Protein 1BHP (pdb70)

Nearest PDB structures (foldseek):
  1bhp-assembly1_A  TM=1.023E+00  e=2.236E-08  Triticum aestivum
  1wuw-assembly1_A  TM=1.008E+00  e=1.464E-07  Hordeum vulgare
  1wuw-assembly1_B  TM=1.011E+00  e=3.015E-07  Hordeum vulgare
  2plh-assembly1_A  TM=1.009E+00  e=5.374E-07  Triticum aestivum
  1ccn-assembly1_A  TM=9.273E-01  e=5.147E-04  Crambe hispanica subsp. abyssinica

Structure (mmCIF, N/CA/C/O backbone):
data_1BHP
#
_entry.id   1BHP
#
_cell.length_a   53.940
_cell.length_b   53.940
_cell.length_c   72.750
_cell.angle_alpha   90.00
_cell.angle_beta   90.00
_cell.angle_gamma   90.00
#
_symmetry.space_group_name_H-M   'I 4 2 2'
#
loop_
_entity.id
_entity.type
_entity.pdbx_description
1 polymer BETA-PUROTHIONIN
2 non-polymer 'PHOSPHATE ION'
3 non-polymer 'ACETATE ION'
4 non-polymer GLYCEROL
5 water water
#
loop_
_atom_site.group_PDB
_atom_site.id
_atom_site.type_symbol
_atom_site.label_atom_id
_atom_site.label_alt_id
_atom_site.label_comp_id
_atom_site.label_asym_id
_atom_site.label_entity_id
_atom_site.label_seq_id
_atom_site.pdbx_PDB_ins_code
_atom_site.Cartn_x
_atom_site.Cartn_y
_atom_site.Cartn_z
_atom_site.occupancy
_atom_site.B_iso_or_equiv
_atom_site.auth_seq_id
_atom_site.auth_comp_id
_atom_site.auth_asym_id
_atom_site.auth_atom_id
_atom_site.pdbx_PDB_model_num
ATOM 1 N N . LYS A 1 1 ? 9.416 8.337 25.658 1.00 19.83 1 LYS A N 1
ATOM 2 C CA . LYS A 1 1 ? 10.495 8.638 24.703 1.00 19.46 1 LYS A CA 1
ATOM 3 C C . LYS A 1 1 ? 11.821 8.649 25.468 1.00 17.75 1 LYS A C 1
ATOM 4 O O . LYS A 1 1 ? 11.850 9.097 26.620 1.00 17.46 1 LYS A O 1
ATOM 10 N N . SER A 1 2 ? 12.855 8.151 24.777 1.00 15.68 2 SER A N 1
ATOM 11 C CA . SER A 1 2 ? 14.170 8.193 25.465 1.00 15.30 2 SER A CA 1
ATOM 12 C C . SER A 1 2 ? 14.884 9.379 24.775 1.00 13.38 2 SER A C 1
ATOM 13 O O . SER A 1 2 ? 14.715 9.543 23.570 1.00 11.97 2 SER A O 1
ATOM 16 N N . CYS A 1 3 ? 15.647 10.065 25.560 1.00 13.52 3 CYS A N 1
ATOM 17 C CA . CYS A 1 3 ? 16.425 11.226 25.102 1.00 13.63 3 CYS A CA 1
ATOM 18 C C . CYS A 1 3 ? 17.822 11.135 25.685 1.00 13.07 3 CYS A C 1
ATOM 19 O O . CYS A 1 3 ? 17.990 11.165 26.919 1.00 16.15 3 CYS A O 1
ATOM 22 N N . CYS A 1 4 ? 18.792 11.034 24.811 1.00 14.58 4 CYS A N 1
ATOM 23 C CA . CYS A 1 4 ? 20.187 10.906 25.228 1.00 15.73 4 CYS A CA 1
ATOM 24 C C . CYS A 1 4 ? 20.976 12.197 25.055 1.00 16.80 4 CYS A C 1
ATOM 25 O O . CYS A 1 4 ? 20.658 13.061 24.225 1.00 17.76 4 CYS A O 1
ATOM 28 N N . LYS A 1 5 ? 22.052 12.305 25.817 1.00 19.31 5 LYS A N 1
ATOM 29 C CA . LYS A 1 5 ? 22.931 13.491 25.727 1.00 21.33 5 LYS A CA 1
ATOM 30 C C . LYS A 1 5 ? 23.906 13.414 24.554 1.00 21.02 5 LYS A C 1
ATOM 31 O O . LYS A 1 5 ? 24.223 14.481 23.975 1.00 21.53 5 LYS A O 1
ATOM 37 N N . SER A 1 6 ? 24.408 12.234 24.229 1.00 19.51 6 SER A N 1
ATOM 38 C CA . SER A 1 6 ? 25.387 12.124 23.123 1.00 18.81 6 SER A CA 1
ATOM 39 C C . SER A 1 6 ? 25.036 10.931 22.244 1.00 18.65 6 SER A C 1
ATOM 40 O O . SER A 1 6 ? 24.208 10.119 22.684 1.00 19.66 6 SER A O 1
ATOM 43 N N . THR A 1 7 ? 25.678 10.868 21.103 1.00 19.05 7 THR A N 1
ATOM 44 C CA . THR A 1 7 ? 25.498 9.764 20.142 1.00 20.07 7 THR A CA 1
ATOM 45 C C . THR A 1 7 ? 25.955 8.448 20.759 1.00 20.51 7 THR A C 1
ATOM 46 O O . THR A 1 7 ? 25.420 7.378 20.462 1.0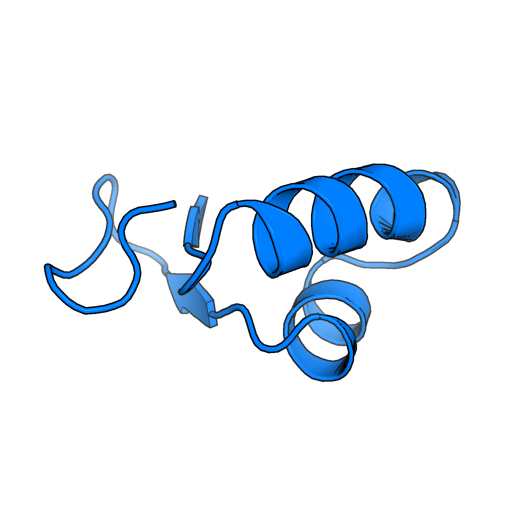0 19.08 7 THR A O 1
ATOM 50 N N . LEU A 1 8 ? 26.955 8.575 21.630 1.00 19.71 8 LEU A N 1
ATOM 51 C CA . LEU A 1 8 ? 27.556 7.456 22.371 1.00 20.10 8 LEU A CA 1
ATOM 52 C C . LEU A 1 8 ? 26.522 6.813 23.285 1.00 19.72 8 LEU A C 1
ATOM 53 O O . LEU A 1 8 ? 26.412 5.584 23.351 1.00 19.95 8 LEU A O 1
ATOM 58 N N . GLY A 1 9 ? 25.825 7.680 23.990 1.00 18.02 9 GLY A N 1
ATOM 59 C CA . GLY A 1 9 ? 24.757 7.306 24.934 1.00 15.23 9 GLY A CA 1
ATOM 60 C C . GLY A 1 9 ? 23.595 6.734 24.097 1.00 12.82 9 GLY A C 1
ATOM 61 O O . GLY A 1 9 ? 22.973 5.780 24.565 1.00 14.02 9 GLY A O 1
ATOM 62 N N . ARG A 1 10 ? 23.352 7.269 22.926 1.00 12.74 10 ARG A N 1
ATOM 63 C CA . ARG A 1 10 ? 22.265 6.722 22.077 1.00 11.48 10 ARG A CA 1
ATOM 64 C C . ARG A 1 10 ? 22.605 5.285 21.670 1.00 11.74 10 ARG A C 1
ATOM 65 O O . ARG A 1 10 ? 21.777 4.351 21.838 1.00 7.99 10 ARG A O 1
ATOM 73 N N . ASN A 1 11 ? 23.823 5.055 21.171 1.00 8.71 11 ASN A N 1
ATOM 74 C CA . ASN A 1 11 ? 24.206 3.651 20.765 1.00 10.91 11 ASN A CA 1
ATOM 75 C C . ASN A 1 11 ? 24.142 2.788 22.003 1.00 12.13 11 ASN A C 1
ATOM 76 O O . ASN A 1 11 ? 23.719 1.601 21.969 1.00 15.44 11 ASN A O 1
ATOM 81 N N . CYS A 1 12 ? 24.579 3.363 23.104 1.00 13.47 12 CYS A N 1
ATOM 82 C CA . CYS A 1 12 ? 24.569 2.623 24.377 1.00 14.56 12 CYS A CA 1
ATOM 83 C C . CYS A 1 12 ? 23.132 2.166 24.697 1.00 14.23 12 CYS A C 1
ATOM 84 O O . CYS A 1 12 ? 22.958 0.982 25.039 1.00 12.69 12 CYS A O 1
ATOM 87 N N . TYR A 1 13 ? 22.204 3.102 24.651 1.00 12.25 13 TYR A N 1
ATOM 88 C CA . TYR A 1 13 ? 20.807 2.761 25.008 1.00 10.90 13 TYR A CA 1
ATOM 89 C C . TYR A 1 13 ? 20.228 1.742 24.088 1.00 10.67 13 TYR A C 1
ATOM 90 O O . TYR A 1 13 ? 19.633 0.726 24.533 1.00 12.87 13 TYR A O 1
ATOM 99 N N . ASN A 1 14 ? 20.361 1.939 22.776 1.00 10.78 14 ASN A N 1
ATOM 100 C CA . ASN A 1 14 ? 19.787 1.012 21.809 1.00 10.78 14 ASN A CA 1
ATOM 101 C C . ASN A 1 14 ? 20.309 -0.411 21.988 1.00 11.78 14 ASN A C 1
ATOM 102 O O . ASN A 1 14 ? 19.539 -1.365 21.800 1.00 13.36 14 ASN A O 1
ATOM 107 N N . LEU A 1 15 ? 21.586 -0.548 22.284 1.00 11.13 15 LEU A N 1
ATOM 108 C CA . LEU A 1 15 ? 22.193 -1.922 22.450 1.00 11.08 15 LEU A CA 1
ATOM 109 C C . LEU A 1 15 ? 21.701 -2.514 23.740 1.00 12.31 15 LEU A C 1
ATOM 110 O O . LEU A 1 15 ? 21.346 -3.739 23.815 1.00 12.97 15 LEU A O 1
ATOM 115 N N . CYS A 1 16 ? 21.669 -1.664 24.741 1.00 12.64 16 CYS A N 1
ATOM 116 C CA . CYS A 1 16 ? 21.201 -2.094 26.089 1.00 13.57 16 CYS A CA 1
ATOM 117 C C . CYS A 1 16 ? 19.782 -2.631 26.031 1.00 14.23 16 CYS A C 1
ATOM 118 O O . CYS A 1 16 ? 19.464 -3.602 26.727 1.00 13.19 16 CYS A O 1
ATOM 121 N N . ARG A 1 17 ? 18.907 -2.028 25.243 1.00 14.24 17 ARG A N 1
ATOM 122 C CA . ARG A 1 17 ? 17.515 -2.424 25.140 1.00 15.39 17 ARG A CA 1
ATOM 123 C C . ARG A 1 17 ? 17.332 -3.804 24.571 1.00 15.01 17 ARG A C 1
ATOM 124 O O . ARG A 1 17 ? 16.204 -4.280 24.568 1.00 16.14 17 ARG A O 1
ATOM 132 N N . ALA A 1 18 ? 18.424 -4.403 24.063 1.00 15.18 18 ALA A N 1
ATOM 133 C CA . ALA A 1 18 ? 18.289 -5.774 23.515 1.00 15.40 18 ALA A CA 1
ATOM 134 C C . ALA A 1 18 ? 17.967 -6.694 24.675 1.00 15.37 18 ALA A C 1
ATOM 135 O O . ALA A 1 18 ? 17.209 -7.686 24.505 1.00 17.06 18 ALA A O 1
ATOM 137 N N . ARG A 1 19 ? 18.460 -6.417 25.847 1.00 17.49 19 ARG A N 1
ATOM 138 C CA . ARG A 1 19 ? 18.240 -7.237 27.025 1.00 18.10 19 ARG A CA 1
ATOM 139 C C . ARG A 1 19 ? 17.756 -6.558 28.263 1.00 18.34 19 ARG A C 1
ATOM 140 O O . ARG A 1 19 ? 17.434 -7.246 29.227 1.00 18.67 19 ARG A O 1
ATOM 148 N N . GLY A 1 20 ? 17.686 -5.231 28.299 1.00 17.53 20 GLY A N 1
ATOM 149 C CA . GLY A 1 20 ? 17.277 -4.498 29.469 1.00 17.21 20 GLY A CA 1
ATOM 150 C C . GLY A 1 20 ? 16.041 -3.654 29.253 1.00 17.79 20 GLY A C 1
ATOM 151 O O . GLY A 1 20 ? 15.587 -3.435 28.131 1.00 18.19 20 GLY A O 1
ATOM 152 N N . ALA A 1 21 ? 15.494 -3.243 30.381 1.00 20.30 21 ALA A N 1
ATOM 153 C CA . ALA A 1 21 ? 14.284 -2.392 30.389 1.00 22.01 21 ALA A CA 1
ATOM 154 C C . ALA A 1 21 ? 14.670 -0.949 30.050 1.00 23.31 21 ALA A C 1
ATOM 155 O O . ALA A 1 21 ? 15.850 -0.585 30.231 1.00 24.32 21 ALA A O 1
ATOM 157 N N . GLN A 1 22 ? 13.688 -0.179 29.636 1.00 24.98 22 GLN A N 1
ATOM 158 C CA . GLN A 1 22 ? 13.903 1.257 29.312 1.00 25.99 22 GLN A CA 1
ATOM 159 C C . GLN A 1 22 ? 14.611 1.975 30.461 1.00 25.33 22 GLN A C 1
ATOM 160 O O . GLN A 1 22 ? 15.675 2.549 30.302 1.00 26.11 22 GLN A O 1
ATOM 166 N N . LYS A 1 23 ? 14.033 1.959 31.622 1.00 26.01 23 LYS A N 1
ATOM 167 C CA . LYS A 1 23 ? 14.465 2.587 32.861 1.00 26.20 23 LYS A CA 1
ATOM 168 C C . LYS A 1 23 ? 15.842 2.201 33.289 1.00 25.09 23 LYS A C 1
ATOM 169 O O . LYS A 1 23 ? 16.570 3.114 33.741 1.00 23.88 23 LYS A O 1
ATOM 175 N N . LEU A 1 24 ? 16.243 0.938 33.170 1.00 24.23 24 LEU A N 1
ATOM 176 C CA . LEU A 1 24 ? 17.623 0.571 33.569 1.00 22.47 24 LEU A CA 1
ATOM 177 C C . LEU A 1 24 ? 18.626 1.040 32.524 1.00 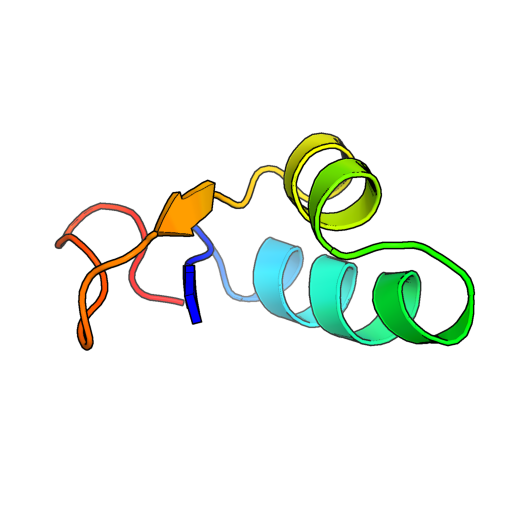21.78 24 LEU A C 1
ATOM 178 O O . LEU A 1 24 ? 19.740 1.475 32.833 1.00 22.81 24 LEU A O 1
ATOM 183 N N . CYS A 1 25 ? 18.245 0.916 31.263 1.00 21.10 25 CYS A N 1
ATOM 184 C CA . CYS A 1 25 ? 19.096 1.337 30.136 1.00 20.62 25 CYS A CA 1
ATOM 185 C C . CYS A 1 25 ? 19.317 2.842 30.122 1.00 21.66 25 CYS A C 1
ATOM 186 O O . CYS A 1 25 ? 20.409 3.293 29.786 1.00 20.74 25 CYS A O 1
ATOM 189 N N . ALA A 1 26 ? 18.283 3.594 30.465 1.00 22.64 26 ALA A N 1
ATOM 190 C CA . ALA A 1 26 ? 18.376 5.074 30.511 1.00 23.19 26 ALA A CA 1
ATOM 191 C C . ALA A 1 26 ? 19.456 5.443 31.521 1.00 23.47 26 ALA A C 1
ATOM 192 O O . ALA A 1 26 ? 20.333 6.240 31.192 1.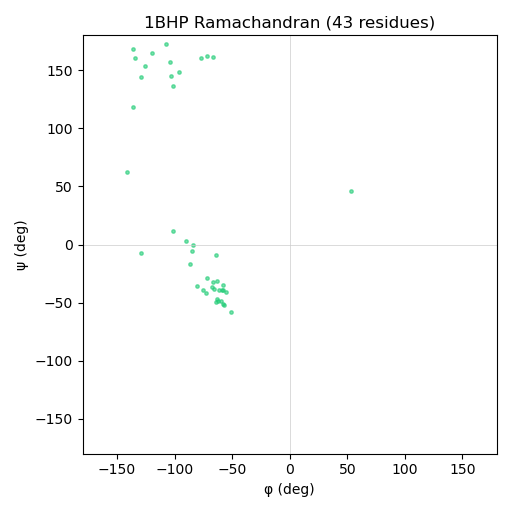00 25.00 26 ALA A O 1
ATOM 194 N N . ASN A 1 27 ? 19.404 4.849 32.695 1.00 25.17 27 ASN A N 1
ATOM 195 C CA . ASN A 1 27 ? 20.350 5.067 33.773 1.00 25.76 27 ASN A CA 1
ATOM 196 C C . ASN A 1 27 ? 21.808 4.800 33.440 1.00 25.78 27 ASN A C 1
ATOM 197 O O . ASN A 1 27 ? 22.674 5.670 33.699 1.00 25.90 27 ASN A O 1
ATOM 202 N N . VAL A 1 28 ? 22.065 3.630 32.902 1.00 24.45 28 VAL A N 1
ATOM 203 C CA . VAL A 1 28 ? 23.406 3.192 32.564 1.00 24.91 28 VAL A CA 1
ATOM 204 C C . VAL A 1 28 ? 23.974 3.933 31.362 1.00 24.12 28 VAL A C 1
ATOM 205 O O . VAL A 1 28 ? 25.217 4.044 31.264 1.00 24.81 28 VAL A O 1
ATOM 209 N N . CYS A 1 29 ? 23.106 4.371 30.455 1.00 22.90 29 CYS A N 1
ATOM 210 C CA . CYS A 1 29 ? 23.618 5.077 29.250 1.00 22.15 29 CYS A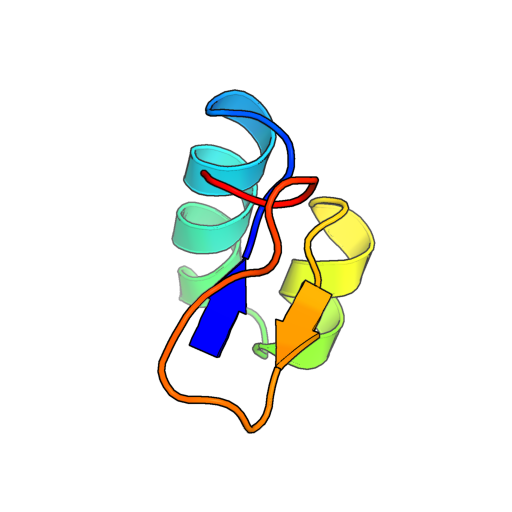 CA 1
ATOM 211 C C . CYS A 1 29 ? 23.457 6.587 29.384 1.00 22.49 29 CYS A C 1
ATOM 212 O O . CYS A 1 29 ? 23.666 7.327 28.398 1.00 22.08 29 CYS A O 1
ATOM 215 N N . ARG A 1 30 ? 23.141 7.049 30.541 1.00 23.99 30 ARG A N 1
ATOM 216 C CA . ARG A 1 30 ? 22.924 8.423 30.955 1.00 26.21 30 ARG A CA 1
ATOM 217 C C . ARG A 1 30 ? 21.919 9.169 30.093 1.00 25.76 30 ARG A C 1
ATOM 218 O O . ARG A 1 30 ? 22.152 10.325 29.669 1.00 26.12 30 ARG A O 1
ATOM 226 N N . CYS A 1 31 ? 20.802 8.504 29.824 1.00 23.87 31 CYS A N 1
ATOM 227 C CA . CYS A 1 31 ? 19.705 9.022 29.013 1.00 22.31 31 CYS A CA 1
ATOM 228 C C . CYS A 1 31 ? 18.564 9.327 29.966 1.00 22.99 31 CYS A C 1
ATOM 229 O O . CYS A 1 31 ? 18.663 9.007 31.161 1.00 24.89 31 CYS A O 1
ATOM 232 N N . LYS A 1 32 ? 17.544 9.950 29.430 1.00 23.94 32 LYS A N 1
ATOM 233 C CA . LYS A 1 32 ? 16.362 10.324 30.259 1.00 24.08 32 LYS A CA 1
ATOM 234 C C . LYS A 1 32 ? 15.129 9.818 29.530 1.00 22.36 32 LYS A C 1
ATOM 235 O O . LYS A 1 32 ? 15.170 9.865 28.296 1.00 22.08 32 LYS A O 1
ATOM 241 N N . LEU A 1 33 ? 14.159 9.380 30.293 1.00 21.47 33 LEU A N 1
ATOM 242 C CA . LEU A 1 33 ? 12.885 8.924 29.635 1.00 20.68 33 LEU A CA 1
ATOM 243 C C . LEU A 1 33 ? 11.930 10.119 29.853 1.00 21.61 33 LEU A C 1
ATOM 244 O O . LEU A 1 33 ? 11.951 10.679 30.970 1.00 21.27 33 LEU A O 1
ATOM 249 N N . THR A 1 34 ? 11.185 10.490 28.845 1.00 21.30 34 THR A N 1
ATOM 250 C CA . THR A 1 34 ? 10.241 11.618 29.031 1.00 22.53 34 THR A CA 1
ATOM 251 C C . THR A 1 34 ? 8.828 11.199 28.647 1.00 21.42 34 THR A C 1
ATOM 252 O O . THR A 1 34 ? 8.727 10.290 27.799 1.00 21.32 34 THR A O 1
ATOM 256 N N . SER A 1 35 ? 7.816 11.833 29.215 1.00 22.53 35 SER A N 1
ATOM 257 C CA . SER A 1 35 ? 6.427 11.538 28.861 1.00 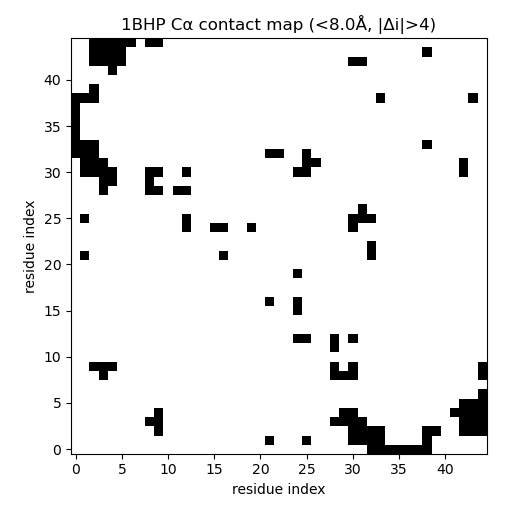22.17 35 SER A CA 1
ATOM 258 C C . SER A 1 35 ? 6.010 12.382 27.649 1.00 22.05 35 SER A C 1
ATOM 259 O O . SER A 1 35 ? 5.003 12.103 26.960 1.00 20.30 35 SER A O 1
ATOM 262 N N . GLY A 1 36 ? 6.793 13.407 27.397 1.00 20.61 36 GLY A N 1
ATOM 263 C CA . GLY A 1 36 ? 6.550 14.328 26.264 1.00 19.71 36 GLY A CA 1
ATOM 264 C C . GLY A 1 36 ? 6.862 13.645 24.962 1.00 19.51 36 GLY A C 1
ATOM 265 O O . GLY A 1 36 ? 7.579 12.644 24.918 1.00 18.85 36 GLY A O 1
ATOM 266 N N . LEU A 1 37 ? 6.374 14.169 23.866 1.00 19.77 37 LEU A N 1
ATOM 267 C CA . LEU A 1 37 ? 6.579 13.687 22.518 1.00 21.12 37 LEU A CA 1
ATOM 268 C C . LEU A 1 37 ? 7.875 14.212 21.884 1.00 22.00 37 LEU A C 1
ATOM 269 O O . LEU A 1 37 ? 8.151 13.785 20.759 1.00 21.93 37 LEU A O 1
ATOM 274 N N . SER A 1 38 ? 8.563 15.094 22.575 1.00 23.33 38 SER A N 1
ATOM 275 C CA . SER A 1 38 ? 9.850 15.654 22.078 1.00 23.41 38 SER A CA 1
ATOM 276 C C . SER A 1 38 ? 10.872 15.645 23.207 1.00 22.77 38 SER A C 1
ATOM 277 O O . SER A 1 38 ? 10.529 15.547 24.383 1.00 23.45 38 SER A O 1
ATOM 280 N N . CYS A 1 39 ? 12.144 15.729 22.825 1.00 22.07 39 CYS A N 1
ATOM 281 C CA . CYS A 1 39 ? 13.239 15.699 23.817 1.00 21.78 39 CYS A CA 1
ATOM 282 C C . CYS A 1 39 ? 13.651 17.136 24.138 1.00 22.50 39 CYS A C 1
ATOM 283 O O . CYS A 1 39 ? 13.513 17.938 23.238 1.00 22.22 39 CYS A O 1
ATOM 286 N N . PRO A 1 40 ? 14.080 17.325 25.362 1.00 24.41 40 PRO A N 1
ATOM 287 C CA . PRO A 1 40 ? 14.553 18.652 25.818 1.00 25.08 40 PRO A CA 1
ATOM 288 C C . PRO A 1 40 ? 15.832 18.935 25.030 1.00 26.73 40 PRO A C 1
ATOM 289 O O . PRO A 1 40 ? 16.425 18.016 24.455 1.00 26.98 40 PRO A O 1
ATOM 293 N N . LYS A 1 41 ? 16.210 20.188 24.977 1.00 28.26 41 LYS A N 1
ATOM 294 C CA . LYS A 1 41 ? 17.376 20.706 24.268 1.00 28.44 41 LYS A CA 1
ATOM 295 C C . LYS A 1 41 ? 18.670 20.070 24.719 1.00 28.61 41 LYS A C 1
ATOM 296 O O . LYS A 1 41 ? 19.620 19.879 23.908 1.00 27.98 41 LYS A O 1
ATOM 302 N N . ASP A 1 42 ? 18.721 19.762 26.002 1.00 27.85 42 ASP A N 1
ATOM 303 C CA . ASP A 1 42 ? 19.906 19.160 26.622 1.00 28.08 42 ASP A CA 1
ATOM 304 C C . ASP A 1 42 ? 20.035 17.648 26.512 1.00 27.46 42 ASP A C 1
ATOM 305 O O . ASP A 1 42 ? 21.046 17.122 27.049 1.00 27.65 42 ASP A O 1
ATOM 310 N N . PHE A 1 43 ? 19.108 16.984 25.891 1.00 26.09 43 PHE A N 1
ATOM 311 C CA . PHE A 1 43 ? 19.118 15.505 25.709 1.00 24.83 43 PHE A CA 1
ATOM 312 C C . PHE A 1 43 ? 18.571 15.276 24.298 1.00 23.57 43 PHE A C 1
ATOM 313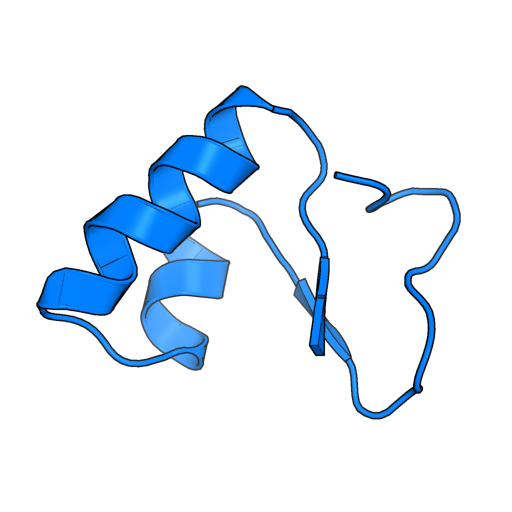 O O . PHE A 1 43 ? 17.513 14.663 24.173 1.00 22.49 43 PHE A O 1
ATOM 321 N N . PRO A 1 44 ? 19.290 15.783 23.322 1.00 22.52 44 PRO A N 1
ATOM 322 C CA . PRO A 1 44 ? 18.865 15.718 21.938 1.00 22.31 44 PRO A CA 1
ATOM 323 C C . PRO A 1 44 ? 19.244 14.568 21.062 1.00 22.83 44 PRO A C 1
ATOM 324 O O . PRO A 1 44 ? 18.917 14.626 19.849 1.00 21.39 44 PRO A O 1
ATOM 328 N N . LYS A 1 45 ? 19.934 13.613 21.672 1.00 21.94 45 LYS A N 1
ATOM 329 C CA . LYS A 1 45 ? 20.386 12.478 20.842 1.00 21.98 45 LYS A CA 1
ATOM 330 C C . LYS A 1 45 ? 19.625 11.18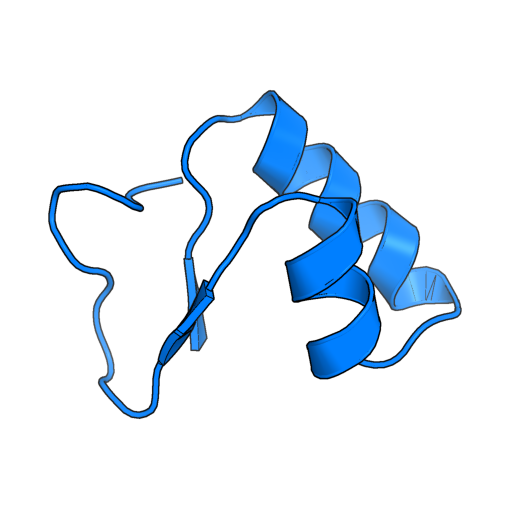9 21.114 1.00 21.67 45 LYS A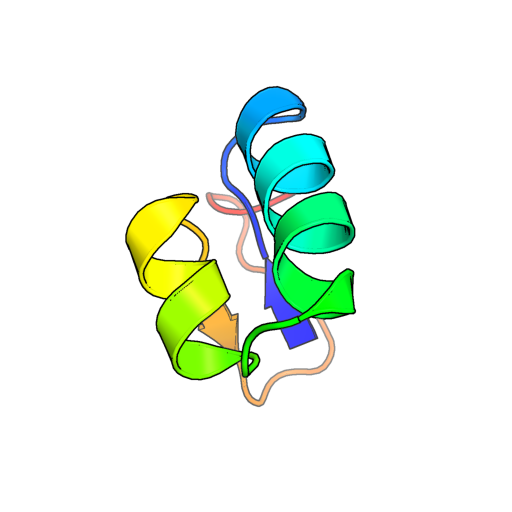 C 1
ATOM 331 O O . LYS A 1 45 ? 18.750 11.125 22.010 1.00 21.97 45 LYS A O 1
#

Radius of gyration: 9.39 Å; Cα contacts (8 Å, |Δi|>4): 71; chains: 1; bounding box: 21×28×14 Å

Solvent-accessible surface area: 3515 Å² total; per-residue (Å²): 133,19,0,0,112,53,88,144,10,52,102,47,14,91,144,36,99,77,229,15,64,97,158,104,0,6,118,100,9,175,12,112,59,42,127,39,176,88,42,58,183,74,21,78,111

CATH classification: 3.30.1350.10

Sequence (45 aa):
KSCCKSTLGRNCYNLCRARGAQKLCANVCRCKLTSGLSCPKDFPK

Foldseek 3Di:
DKFAQDPQLVVQLVVCVVPDDNVVSCVVSVIDDDPDPADDPRRHD

Organism: Triticum aestivum (NCBI:txid4565)

B-factor: mean 28.91, std 17.23, range [7.99, 88.36]

Secondary structure (DSSP, 8-state):
-EEESSHHHHHHHHHHTTTS-HHHHHHHTTEEE-SSSS--TTS--

InterPro domains:
  IPR001010 Thionin [PF00321] (28-72)
  IPR001010 Thionin [PR00287] (29-47)
  IPR001010 Thionin [PR00287] (51-70)
  IPR001010 Thionin [PS00271] (30-43)
  IPR001010 Thionin [PTHR33920] (1-135)
  IPR036391 Thionin-like superfamily [G3DSA:3.30.1350.10] (28-72)
  IPR036391 Thionin-like superfamily [SSF57429] (28-72)

GO terms:
  GO:0005576 extracellular region (C, EXP)